Protein AF-A0A127SM05-F1 (afdb_monomer_lite)

pLDDT: mean 90.0, std 6.92, range [52.22, 96.19]

Radius of gyration: 14.44 Å; chains: 1; bounding box: 31×22×38 Å

Sequence (77 aa):
GYTVMGFDNHRQDWNTVDFCPTPEALRDSLLNAYESFRELEITGGDRDLTEKEEEKLAKERDALTALCEKEAAKCSS

Foldseek 3Di:
DDWDWDQDPVVRDTDDIDDQPDPVSVLVVVLVVVLVVQQCVVCVVPDGDDPVSVVVSVVVSVVSVVVSVVVVVVVVD

Secondary structure (DSSP, 8-state):
-EEEEEEETTTTEEEEEEEESSHHHHHHHHHHHHHHHHHHHHHTTSSPPPHHHHHHHHHHHHHHHHHHHHHHHHHT-

Structure (mmCIF, N/CA/C/O backbone):
data_AF-A0A127SM05-F1
#
_entry.id   AF-A0A127SM05-F1
#
loop_
_atom_site.group_PDB
_atom_site.id
_atom_site.type_symbol
_atom_site.label_atom_id
_atom_site.label_alt_id
_atom_site.label_comp_id
_atom_site.label_asym_id
_atom_site.label_entity_id
_atom_site.label_seq_id
_atom_site.pdbx_PDB_ins_code
_atom_site.Cartn_x
_atom_site.Cartn_y
_atom_site.Cartn_z
_atom_site.occupancy
_atom_site.B_iso_or_equiv
_atom_site.auth_seq_id
_atom_site.auth_comp_id
_atom_site.auth_asym_id
_atom_site.auth_atom_id
_atom_site.pdbx_PDB_model_num
ATOM 1 N N . GLY A 1 1 ? -15.514 -5.408 11.745 1.00 81.44 1 GLY A N 1
ATOM 2 C CA . GLY A 1 1 ? -14.620 -5.743 10.627 1.00 81.44 1 GLY A CA 1
ATOM 3 C C . GLY A 1 1 ? -14.996 -4.908 9.426 1.00 81.44 1 GLY A C 1
ATOM 4 O O . GLY A 1 1 ? -16.149 -4.504 9.322 1.00 81.44 1 GLY A O 1
ATOM 5 N N . TYR A 1 2 ? -14.035 -4.658 8.551 1.00 89.88 2 TYR A N 1
ATOM 6 C CA . TYR A 1 2 ? -14.149 -3.898 7.312 1.00 89.88 2 TYR A CA 1
ATOM 7 C C . TYR A 1 2 ? -13.900 -4.834 6.131 1.00 89.88 2 TYR A C 1
ATOM 9 O O . TYR A 1 2 ? -13.285 -5.884 6.292 1.00 89.88 2 TYR A O 1
ATOM 17 N N . THR A 1 3 ? -14.388 -4.478 4.950 1.00 91.81 3 THR A N 1
ATOM 18 C CA . THR A 1 3 ? -14.080 -5.205 3.712 1.00 91.81 3 THR A CA 1
ATOM 19 C C . THR A 1 3 ? -13.467 -4.224 2.730 1.00 91.81 3 THR A C 1
ATOM 21 O O . THR A 1 3 ? -14.076 -3.195 2.438 1.00 91.81 3 THR A O 1
ATOM 24 N N . VAL A 1 4 ? -12.263 -4.533 2.260 1.00 91.06 4 VAL A N 1
ATOM 25 C CA . VAL A 1 4 ? -11.581 -3.805 1.190 1.00 91.06 4 VAL A CA 1
ATOM 26 C C . VAL A 1 4 ? -11.838 -4.553 -0.103 1.00 91.06 4 VAL A C 1
ATOM 28 O O . VAL A 1 4 ? -11.716 -5.773 -0.149 1.00 91.06 4 VAL A O 1
ATOM 31 N N . MET A 1 5 ? -12.221 -3.822 -1.143 1.00 91.25 5 MET A N 1
ATOM 32 C CA . MET A 1 5 ? -12.408 -4.378 -2.477 1.00 91.25 5 MET A CA 1
ATOM 33 C C . MET A 1 5 ? -11.550 -3.585 -3.453 1.00 91.25 5 MET A C 1
ATOM 35 O O . MET A 1 5 ? -11.705 -2.367 -3.565 1.00 91.25 5 MET A O 1
ATOM 39 N N . GLY A 1 6 ? -10.638 -4.271 -4.134 1.00 88.00 6 GLY A N 1
ATOM 40 C CA . GLY A 1 6 ? -9.812 -3.695 -5.185 1.00 88.00 6 GLY A CA 1
ATOM 41 C C . GLY A 1 6 ? -10.517 -3.809 -6.528 1.00 88.00 6 GLY A C 1
ATOM 42 O O . GLY A 1 6 ? -10.806 -4.916 -6.987 1.00 88.00 6 GLY A O 1
ATOM 43 N N . PHE A 1 7 ? -10.779 -2.669 -7.165 1.00 87.00 7 PHE A N 1
ATOM 44 C CA . PHE A 1 7 ? -11.265 -2.627 -8.540 1.00 87.00 7 PHE A CA 1
ATOM 45 C C . PHE A 1 7 ? -10.092 -2.442 -9.500 1.00 87.00 7 PHE A C 1
ATOM 47 O O . PHE A 1 7 ? -9.330 -1.482 -9.379 1.00 87.00 7 PHE A O 1
ATOM 54 N N . ASP A 1 8 ? -9.965 -3.344 -10.467 1.00 83.38 8 ASP A N 1
ATOM 55 C CA . ASP A 1 8 ? -8.984 -3.233 -11.536 1.00 83.38 8 ASP A CA 1
ATOM 56 C C . ASP A 1 8 ? -9.625 -2.515 -12.726 1.00 83.38 8 ASP A C 1
ATOM 58 O O . ASP A 1 8 ? -10.462 -3.060 -13.451 1.00 83.38 8 ASP A O 1
ATOM 62 N N . ASN A 1 9 ? -9.211 -1.266 -12.940 1.00 81.81 9 ASN A N 1
ATOM 63 C CA . ASN A 1 9 ? -9.749 -0.448 -14.019 1.00 81.81 9 ASN A CA 1
ATOM 64 C C . ASN A 1 9 ? -9.339 -0.945 -15.416 1.00 81.81 9 ASN A C 1
ATOM 66 O O . ASN A 1 9 ? -10.058 -0.697 -16.382 1.00 81.81 9 ASN A O 1
ATOM 70 N N . HIS A 1 10 ? -8.215 -1.651 -15.548 1.00 80.25 10 HIS A N 1
ATOM 71 C CA . HIS A 1 10 ? -7.797 -2.217 -16.828 1.00 80.25 10 HIS A CA 1
ATOM 72 C C . HIS A 1 10 ? -8.679 -3.408 -17.211 1.00 80.25 10 HIS A C 1
ATOM 74 O O . HIS A 1 10 ? -9.116 -3.521 -18.355 1.00 80.25 10 HIS A O 1
ATOM 80 N N . ARG A 1 11 ? -8.984 -4.272 -16.237 1.00 85.31 11 ARG A N 1
ATOM 81 C CA . ARG A 1 11 ? -9.825 -5.463 -16.436 1.00 85.31 11 ARG A CA 1
ATOM 82 C C . ARG A 1 11 ? -11.322 -5.164 -16.348 1.00 85.31 11 ARG A C 1
ATOM 84 O O . ARG A 1 11 ? -12.115 -6.019 -16.730 1.00 85.31 11 ARG A O 1
ATOM 91 N N . GLN A 1 12 ? -11.687 -3.960 -15.898 1.00 89.12 12 GLN A N 1
ATOM 92 C CA . GLN A 1 12 ? -13.067 -3.547 -15.620 1.00 89.12 12 GLN A CA 1
ATOM 93 C C . GLN A 1 12 ? -13.773 -4.527 -14.665 1.00 89.12 12 GLN A C 1
ATOM 95 O O . GLN A 1 12 ? -14.961 -4.803 -14.822 1.00 89.12 12 GLN A O 1
ATOM 100 N N . ASP A 1 13 ? -13.035 -5.072 -13.693 1.00 89.56 13 ASP A N 1
ATOM 101 C CA . ASP A 1 13 ? -13.527 -6.128 -12.804 1.00 89.56 13 ASP A CA 1
ATOM 102 C C . ASP A 1 13 ? -12.953 -6.014 -11.383 1.00 89.56 13 ASP A C 1
ATOM 1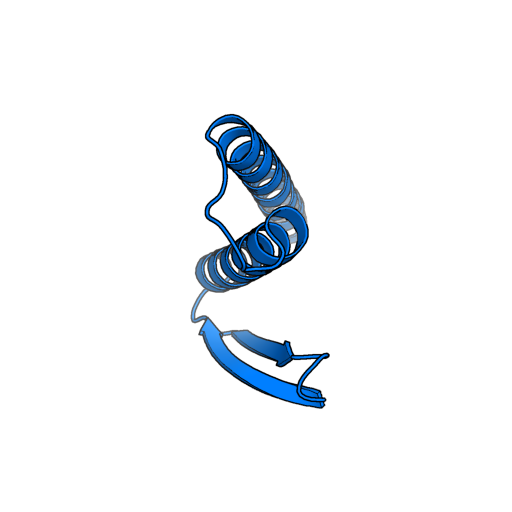04 O O . ASP A 1 13 ? -11.946 -5.343 -11.134 1.00 89.56 13 ASP A O 1
ATOM 108 N N . TRP A 1 14 ? -13.607 -6.684 -10.436 1.00 87.12 14 TRP A N 1
ATOM 109 C CA . TRP A 1 14 ? -13.133 -6.818 -9.063 1.00 87.12 14 TRP A CA 1
ATOM 110 C C . TRP A 1 14 ? -11.980 -7.818 -9.008 1.00 87.12 14 TRP A C 1
ATOM 112 O O . TRP A 1 14 ? -12.125 -8.975 -9.396 1.00 87.12 14 TRP A O 1
ATOM 122 N N . ASN A 1 15 ? -10.828 -7.376 -8.510 1.00 80.38 15 ASN A N 1
ATOM 123 C CA . ASN A 1 15 ? -9.613 -8.188 -8.482 1.00 80.38 15 ASN A CA 1
ATOM 124 C C . ASN A 1 15 ? -9.341 -8.782 -7.094 1.00 80.38 15 ASN A C 1
ATOM 126 O O . ASN A 1 15 ? -8.954 -9.942 -6.982 1.00 80.38 15 ASN A O 1
ATOM 130 N N . THR A 1 16 ? -9.562 -8.006 -6.030 1.00 84.12 16 THR A N 1
ATOM 131 C CA . THR A 1 16 ? -9.268 -8.429 -4.653 1.00 84.12 16 THR A CA 1
ATOM 132 C C . THR A 1 16 ? -10.422 -8.117 -3.713 1.00 84.12 16 THR A C 1
ATOM 134 O O . THR A 1 16 ? -11.108 -7.104 -3.860 1.00 84.12 16 THR A O 1
ATOM 137 N N . VAL A 1 17 ? -10.641 -9.002 -2.739 1.00 88.50 17 VAL A N 1
ATOM 138 C CA . VAL A 1 17 ? -11.580 -8.800 -1.633 1.00 88.50 17 VAL A CA 1
ATOM 139 C C . VAL A 1 17 ? -10.904 -9.272 -0.354 1.00 88.50 17 VAL A C 1
ATOM 141 O O . VAL A 1 17 ? -10.675 -10.467 -0.185 1.00 88.50 17 VAL A O 1
ATOM 144 N N . ASP A 1 18 ? -10.631 -8.338 0.552 1.00 89.56 18 ASP A N 1
ATOM 145 C CA . ASP A 1 18 ? -9.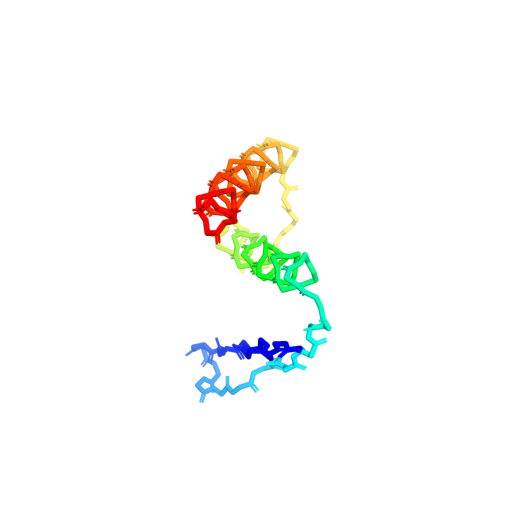933 -8.601 1.807 1.00 89.56 18 ASP A CA 1
ATOM 146 C C . ASP A 1 18 ? -10.795 -8.197 3.004 1.00 89.56 18 ASP A C 1
ATOM 148 O O . ASP A 1 18 ? -11.241 -7.051 3.136 1.00 89.56 18 ASP A O 1
ATOM 152 N N . PHE A 1 19 ? -11.028 -9.144 3.913 1.00 91.81 19 PHE A N 1
ATOM 153 C CA . PHE A 1 19 ? -11.694 -8.860 5.180 1.00 91.81 19 PHE A CA 1
ATOM 154 C C . PHE A 1 19 ? -10.676 -8.397 6.225 1.00 91.81 19 PHE A C 1
ATOM 156 O O . PHE A 1 19 ? -9.789 -9.144 6.632 1.00 91.81 19 PHE A O 1
ATOM 163 N N . CYS A 1 20 ? -10.850 -7.173 6.709 1.00 93.31 20 CYS A N 1
ATOM 164 C CA . CYS A 1 20 ? -9.980 -6.533 7.683 1.00 93.31 20 CYS A CA 1
ATOM 165 C C . CYS A 1 20 ? -10.668 -6.512 9.059 1.00 93.31 20 CYS A C 1
ATOM 167 O O . CYS A 1 20 ? -11.614 -5.744 9.265 1.00 93.31 20 CYS A O 1
ATOM 169 N N . PRO A 1 21 ? -10.249 -7.338 10.033 1.00 92.00 21 PRO A N 1
ATOM 170 C CA . PRO A 1 21 ? -10.952 -7.441 11.310 1.00 92.00 21 PRO A CA 1
ATOM 171 C C . PRO A 1 21 ? -10.862 -6.161 12.157 1.00 92.00 21 PRO A C 1
ATOM 173 O O . PRO A 1 21 ? -11.823 -5.861 12.872 1.00 92.00 21 PRO A O 1
ATOM 176 N N . THR A 1 22 ? -9.774 -5.389 12.037 1.00 92.44 22 THR A N 1
ATOM 177 C CA . THR A 1 22 ? -9.510 -4.164 12.815 1.00 92.44 22 THR A CA 1
ATOM 178 C C . THR A 1 22 ? -9.248 -2.944 11.914 1.00 92.44 22 THR A C 1
ATOM 180 O O . THR A 1 22 ? -8.964 -3.118 10.724 1.00 92.44 22 THR A O 1
ATOM 183 N N . PRO A 1 23 ? -9.346 -1.708 12.444 1.00 89.94 23 PRO A N 1
ATOM 184 C CA . PRO A 1 23 ? -8.984 -0.493 11.706 1.00 89.94 23 PRO A CA 1
ATOM 185 C C . PRO A 1 23 ? -7.521 -0.472 11.244 1.00 89.94 23 PRO A C 1
ATOM 187 O O . PRO A 1 23 ? -7.229 0.015 10.156 1.00 89.94 23 PRO A O 1
ATOM 190 N N . GLU A 1 24 ? -6.607 -1.034 12.034 1.00 91.31 24 GLU A N 1
ATOM 191 C CA . GLU A 1 24 ? -5.187 -1.146 11.683 1.00 91.31 24 GLU A CA 1
ATOM 192 C C . GLU A 1 24 ? -5.007 -2.096 10.498 1.00 91.31 24 GLU A C 1
ATOM 194 O O . GLU A 1 24 ? -4.340 -1.742 9.532 1.00 91.31 24 GLU A O 1
ATOM 199 N N . ALA A 1 25 ? -5.692 -3.247 10.508 1.00 92.56 25 ALA A N 1
ATOM 200 C CA . ALA A 1 25 ? -5.682 -4.176 9.378 1.00 92.56 25 ALA A CA 1
ATOM 201 C C . ALA A 1 25 ? -6.260 -3.540 8.100 1.00 92.56 25 ALA A C 1
ATOM 203 O O . ALA A 1 25 ? -5.751 -3.777 7.007 1.00 92.56 25 ALA A O 1
ATOM 204 N N . LEU A 1 26 ? -7.297 -2.701 8.234 1.00 92.12 26 LEU A N 1
ATOM 205 C CA . LEU A 1 26 ? -7.850 -1.932 7.117 1.00 92.12 26 LEU A CA 1
ATOM 206 C C . LEU A 1 26 ? -6.817 -0.946 6.560 1.00 92.12 26 LEU A C 1
ATOM 208 O O . LEU A 1 26 ? -6.609 -0.898 5.350 1.00 92.12 26 LEU A O 1
ATOM 212 N N . ARG A 1 27 ? -6.173 -0.163 7.431 1.00 93.06 27 ARG A N 1
ATOM 213 C CA . ARG A 1 27 ? -5.130 0.790 7.036 1.00 93.06 27 ARG A CA 1
ATOM 214 C C . ARG A 1 27 ? -3.994 0.077 6.308 1.00 93.06 27 ARG A C 1
ATOM 216 O O . ARG A 1 27 ? -3.601 0.521 5.235 1.00 93.06 27 ARG A O 1
ATOM 223 N N . ASP A 1 28 ? -3.497 -1.019 6.866 1.00 92.75 28 ASP A N 1
ATOM 224 C CA . ASP A 1 28 ? -2.370 -1.756 6.299 1.00 92.75 28 ASP A CA 1
ATOM 225 C C . ASP A 1 28 ? -2.737 -2.366 4.933 1.00 92.75 28 ASP A C 1
ATOM 227 O O . ASP A 1 28 ? -1.944 -2.282 3.997 1.00 92.75 28 ASP A O 1
ATOM 231 N N . SER A 1 29 ? -3.964 -2.883 4.775 1.00 92.81 29 SER A N 1
ATOM 232 C CA . SER A 1 29 ? -4.483 -3.358 3.482 1.00 92.81 29 SER A CA 1
ATOM 233 C C . SER A 1 29 ? -4.546 -2.238 2.433 1.00 92.81 29 SER A C 1
ATOM 235 O O . SER A 1 29 ? -4.093 -2.424 1.302 1.00 92.81 29 SER A O 1
ATOM 237 N N . LEU A 1 30 ? -5.035 -1.049 2.808 1.00 92.62 30 LEU A N 1
ATOM 238 C CA . LEU A 1 30 ? -5.097 0.110 1.910 1.00 92.62 30 LEU A CA 1
ATOM 239 C C . LEU A 1 30 ? -3.707 0.632 1.523 1.00 92.62 30 LEU A C 1
ATOM 241 O O . LEU A 1 30 ? -3.484 0.958 0.358 1.00 92.62 30 LEU A O 1
ATOM 245 N N . LEU A 1 31 ? -2.775 0.706 2.476 1.00 93.75 31 LEU A N 1
ATOM 246 C CA . LEU A 1 31 ? -1.400 1.140 2.217 1.00 93.75 31 LEU A CA 1
ATOM 247 C C . LEU A 1 31 ? -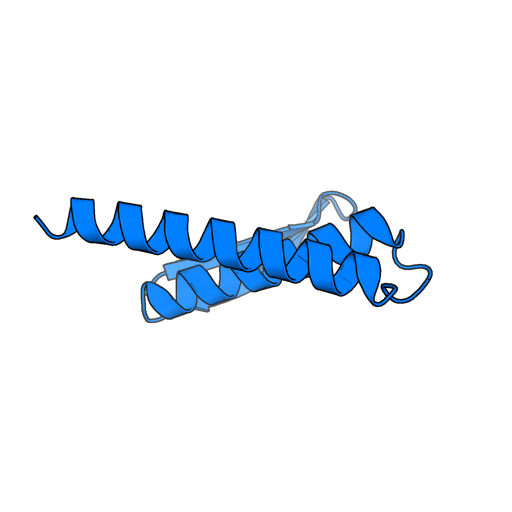0.669 0.164 1.295 1.00 93.75 31 LEU A C 1
ATOM 249 O O . LEU A 1 31 ? -0.020 0.604 0.352 1.00 93.75 31 LEU A O 1
ATOM 253 N N . ASN A 1 32 ? -0.843 -1.142 1.506 1.00 92.12 32 ASN A N 1
ATOM 254 C CA . ASN A 1 32 ? -0.263 -2.158 0.634 1.00 92.12 32 ASN A CA 1
ATOM 255 C C . ASN A 1 32 ? -0.811 -2.050 -0.800 1.00 92.12 32 ASN A C 1
ATOM 257 O O . ASN A 1 32 ? -0.048 -2.084 -1.761 1.00 92.12 32 ASN A O 1
ATOM 261 N N . ALA A 1 33 ? -2.125 -1.846 -0.959 1.00 90.69 33 ALA A N 1
ATOM 262 C CA . ALA A 1 33 ? -2.726 -1.622 -2.275 1.00 90.69 33 ALA A CA 1
ATOM 263 C C . ALA A 1 33 ? -2.192 -0.345 -2.954 1.00 90.69 33 ALA A C 1
ATOM 265 O O . ALA A 1 33 ? -1.941 -0.347 -4.160 1.00 90.69 33 ALA A O 1
ATOM 266 N N . TYR A 1 34 ? -1.989 0.734 -2.189 1.00 91.25 34 TYR A N 1
ATOM 267 C CA . TYR A 1 34 ? -1.367 1.964 -2.683 1.00 91.25 34 TYR A CA 1
ATOM 268 C C . TYR A 1 34 ? 0.076 1.735 -3.148 1.00 91.25 34 TYR A C 1
ATOM 270 O O . TYR A 1 34 ? 0.441 2.196 -4.228 1.00 91.25 34 TYR A O 1
ATOM 278 N N . GLU A 1 35 ? 0.883 1.010 -2.371 1.00 92.69 35 GLU A N 1
ATOM 279 C CA . GLU A 1 35 ? 2.266 0.690 -2.732 1.00 92.69 35 GLU A CA 1
ATOM 280 C C . GLU A 1 35 ? 2.338 -0.128 -4.017 1.00 92.69 35 GLU A C 1
ATOM 282 O O . GLU A 1 35 ? 3.057 0.264 -4.931 1.00 92.69 35 GLU A O 1
ATOM 287 N N . SER A 1 36 ? 1.538 -1.192 -4.138 1.00 89.62 36 SER A N 1
ATOM 288 C CA . SER A 1 36 ? 1.480 -1.989 -5.368 1.00 89.62 36 SER A CA 1
ATOM 289 C C . SER A 1 36 ? 1.045 -1.156 -6.578 1.00 89.62 36 SER A C 1
ATOM 291 O O . SER A 1 36 ? 1.593 -1.306 -7.668 1.00 89.62 36 SER A O 1
ATOM 293 N N . PHE A 1 37 ? 0.082 -0.244 -6.402 1.00 89.56 37 PHE A N 1
ATOM 294 C CA . PHE A 1 37 ? -0.335 0.657 -7.475 1.00 89.56 37 PHE A CA 1
ATOM 295 C C . PHE A 1 37 ? 0.776 1.640 -7.869 1.00 89.56 37 PHE A C 1
ATOM 297 O O . PHE A 1 37 ? 1.023 1.845 -9.056 1.00 89.56 37 PHE A O 1
ATOM 304 N N . ARG A 1 38 ? 1.467 2.242 -6.895 1.00 93.38 38 ARG A N 1
ATOM 305 C CA . ARG A 1 38 ? 2.562 3.180 -7.171 1.00 93.38 38 ARG A CA 1
ATOM 306 C C . ARG A 1 38 ? 3.773 2.503 -7.779 1.00 93.38 38 ARG A C 1
ATOM 308 O O . ARG A 1 38 ? 4.388 3.094 -8.659 1.00 93.38 38 ARG A O 1
ATOM 315 N N . GLU A 1 39 ? 4.096 1.292 -7.344 1.00 93.25 39 GLU A N 1
ATOM 316 C CA . GLU A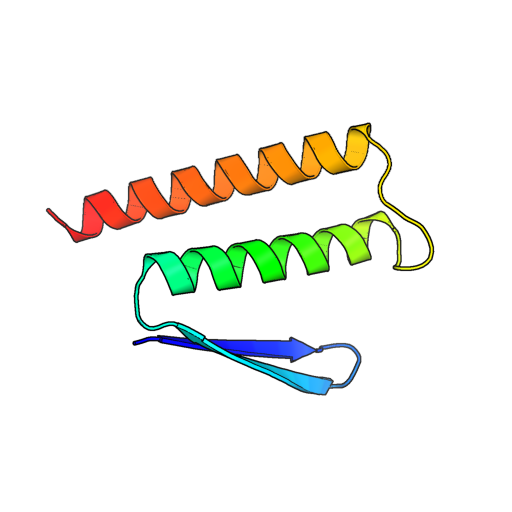 1 39 ? 5.126 0.475 -7.973 1.00 93.25 39 GLU A CA 1
ATOM 317 C C . GLU A 1 39 ? 4.812 0.290 -9.457 1.00 93.25 39 GLU A C 1
ATOM 319 O O . GLU A 1 39 ? 5.618 0.682 -10.298 1.00 93.25 39 GLU A O 1
ATOM 324 N N . LEU A 1 40 ? 3.602 -0.181 -9.776 1.00 91.06 40 LEU A N 1
ATOM 325 C CA . LEU A 1 40 ? 3.147 -0.345 -11.155 1.00 91.06 40 LEU A CA 1
ATOM 326 C C . LEU A 1 40 ? 3.192 0.973 -11.947 1.00 91.06 40 LEU A C 1
ATOM 328 O O . LEU A 1 40 ? 3.607 0.977 -13.101 1.00 91.06 40 LEU A O 1
ATOM 332 N N . GLU A 1 41 ? 2.798 2.098 -11.348 1.00 91.69 41 GLU A N 1
ATOM 333 C CA . GLU A 1 41 ? 2.830 3.412 -12.006 1.00 91.69 41 GLU A CA 1
ATOM 334 C C . GLU A 1 41 ? 4.264 3.885 -12.313 1.00 91.69 41 GLU A C 1
ATOM 336 O O . GLU A 1 41 ? 4.513 4.485 -13.359 1.00 91.69 41 GLU A O 1
ATOM 341 N N . ILE A 1 42 ? 5.217 3.614 -11.417 1.00 92.81 42 ILE A N 1
ATOM 342 C CA . ILE A 1 42 ? 6.622 4.024 -11.550 1.00 92.81 42 ILE A CA 1
ATOM 343 C C . ILE A 1 42 ? 7.381 3.123 -12.530 1.00 92.81 42 ILE A C 1
ATOM 345 O O . ILE A 1 42 ? 8.199 3.600 -13.327 1.00 92.81 42 ILE A O 1
ATOM 349 N N . THR A 1 43 ? 7.152 1.815 -12.456 1.00 93.62 43 THR A N 1
ATOM 350 C CA . THR A 1 43 ? 7.904 0.826 -13.234 1.00 93.62 43 THR A CA 1
ATOM 351 C C . THR A 1 43 ? 7.223 0.455 -14.544 1.00 93.62 43 THR A C 1
ATOM 353 O O . THR A 1 43 ? 7.870 -0.123 -15.416 1.00 93.62 43 THR A O 1
ATOM 356 N N . GLY A 1 44 ? 5.932 0.760 -14.688 1.00 89.44 44 GLY A N 1
ATOM 357 C CA . GLY A 1 44 ? 5.081 0.216 -15.746 1.00 89.44 44 GLY A CA 1
ATOM 358 C C . GLY A 1 44 ? 4.789 -1.280 -15.580 1.00 89.44 44 GLY A C 1
ATOM 359 O O . GLY A 1 44 ? 4.127 -1.859 -16.433 1.00 89.44 44 GLY A O 1
ATOM 360 N N . GLY A 1 45 ? 5.284 -1.916 -14.510 1.00 88.44 45 GLY A N 1
ATOM 361 C CA . GLY A 1 45 ? 5.285 -3.370 -14.333 1.00 88.44 45 GLY A CA 1
ATOM 362 C C . GLY A 1 45 ? 6.377 -4.110 -15.120 1.00 88.44 45 GLY A C 1
ATOM 363 O O . GLY A 1 45 ? 6.450 -5.332 -15.043 1.00 88.44 45 GLY A O 1
ATOM 364 N N . ASP A 1 46 ? 7.231 -3.397 -15.862 1.00 93.38 46 ASP A N 1
ATOM 365 C CA . ASP A 1 46 ? 8.248 -3.994 -16.746 1.00 93.38 46 ASP A CA 1
ATOM 366 C C . ASP A 1 46 ? 9.622 -4.178 -16.075 1.00 93.38 46 ASP A C 1
ATOM 368 O O . ASP A 1 46 ? 10.535 -4.780 -16.647 1.00 93.38 46 ASP A O 1
ATOM 372 N N . ARG A 1 47 ? 9.802 -3.618 -14.876 1.00 94.94 47 ARG A N 1
ATOM 373 C CA . ARG A 1 47 ? 11.060 -3.633 -14.119 1.00 94.94 47 ARG A CA 1
ATOM 374 C C . ARG A 1 47 ? 10.805 -3.504 -12.619 1.00 94.94 47 ARG A C 1
ATOM 376 O O . ARG A 1 47 ? 9.735 -3.063 -12.215 1.00 94.94 47 ARG A O 1
ATOM 383 N N . ASP A 1 48 ? 11.827 -3.777 -11.819 1.00 94.50 48 ASP A N 1
ATOM 384 C CA . ASP A 1 48 ? 11.796 -3.499 -10.384 1.00 94.50 48 ASP A CA 1
ATOM 385 C C . ASP A 1 48 ? 12.021 -2.004 -10.086 1.00 94.50 48 ASP A C 1
ATOM 387 O O . ASP A 1 48 ? 1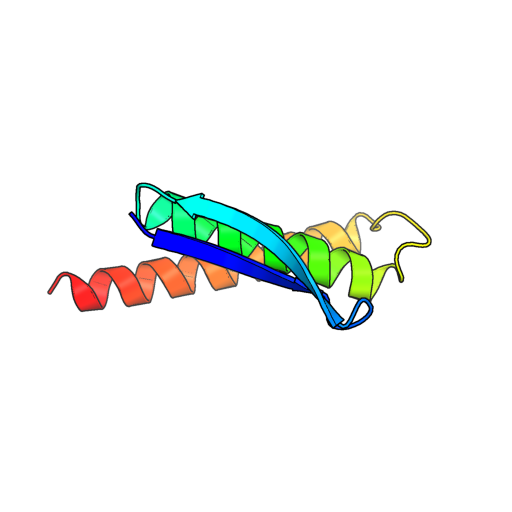2.529 -1.230 -10.921 1.00 94.50 48 ASP A O 1
ATOM 391 N N . LEU A 1 49 ? 11.644 -1.594 -8.873 1.00 94.06 49 LEU A N 1
ATOM 392 C CA . LEU A 1 49 ? 11.968 -0.275 -8.340 1.00 94.06 49 LEU A CA 1
ATOM 393 C C . LEU A 1 49 ? 13.481 -0.150 -8.135 1.00 94.06 49 LEU A C 1
ATOM 395 O O . LEU A 1 49 ? 14.172 -1.088 -7.749 1.00 94.06 49 LEU A O 1
ATOM 399 N N . THR A 1 50 ? 14.005 1.042 -8.394 1.00 96.00 50 THR A N 1
ATOM 400 C CA . THR A 1 50 ? 15.361 1.402 -7.972 1.00 96.00 50 THR A CA 1
ATOM 401 C C . THR A 1 50 ? 15.360 1.803 -6.500 1.00 96.00 50 THR A C 1
ATOM 403 O O . THR A 1 50 ? 14.355 2.317 -6.014 1.00 96.00 50 THR A O 1
ATOM 406 N N . GLU A 1 51 ? 16.508 1.711 -5.819 1.00 96.19 51 GLU A N 1
ATOM 407 C CA . GLU A 1 51 ? 16.629 2.106 -4.401 1.00 96.19 51 GLU A CA 1
ATOM 408 C C . GLU A 1 51 ? 16.053 3.509 -4.123 1.00 96.19 51 GLU A C 1
ATOM 410 O O . GLU A 1 51 ? 15.361 3.735 -3.135 1.00 96.19 51 GLU A O 1
ATOM 415 N N . LYS A 1 52 ? 16.264 4.465 -5.040 1.00 95.81 52 LYS A N 1
ATOM 416 C CA . LYS A 1 52 ? 15.724 5.830 -4.908 1.00 95.81 52 LYS A CA 1
ATOM 417 C C . LYS A 1 52 ? 14.199 5.887 -5.003 1.00 95.81 52 LYS A C 1
ATOM 419 O O . LYS A 1 52 ? 13.578 6.758 -4.391 1.00 95.81 52 LYS A O 1
ATOM 424 N N . GLU A 1 53 ? 13.603 5.035 -5.830 1.00 96.00 53 GLU A N 1
ATOM 425 C CA . GLU A 1 53 ? 12.151 4.940 -5.987 1.00 96.00 53 GLU A CA 1
ATOM 426 C C . GLU A 1 53 ? 11.528 4.218 -4.788 1.00 96.00 53 GLU A C 1
ATOM 428 O O . GLU A 1 53 ? 10.512 4.692 -4.283 1.00 96.00 53 GLU A O 1
ATOM 433 N N . GLU A 1 54 ? 12.175 3.172 -4.265 1.00 94.75 54 GLU A N 1
ATOM 434 C CA . GLU A 1 54 ? 11.784 2.503 -3.016 1.00 94.75 54 GLU A CA 1
ATOM 435 C C . GLU A 1 54 ? 11.817 3.474 -1.829 1.00 94.75 54 GLU A C 1
ATOM 437 O O . GLU A 1 54 ? 10.834 3.602 -1.101 1.00 94.75 54 GLU A O 1
ATOM 442 N N . GLU A 1 55 ? 12.898 4.248 -1.668 1.00 96.06 55 GLU A N 1
ATOM 443 C CA . GLU A 1 55 ? 12.999 5.268 -0.615 1.00 96.06 55 GLU A CA 1
ATOM 444 C C . GLU A 1 55 ? 11.907 6.339 -0.729 1.00 96.06 55 GLU A C 1
ATOM 446 O O . GLU A 1 55 ? 11.413 6.858 0.277 1.00 96.06 55 GLU A O 1
ATOM 451 N N . LYS A 1 56 ? 11.548 6.724 -1.958 1.00 95.00 56 LYS A N 1
ATOM 452 C CA . LYS A 1 56 ? 10.466 7.680 -2.196 1.00 95.00 56 LYS A CA 1
ATOM 453 C C . LYS A 1 56 ? 9.120 7.069 -1.813 1.00 95.00 56 LYS A C 1
ATOM 455 O O . LYS A 1 56 ? 8.339 7.736 -1.136 1.00 95.00 56 LYS A O 1
ATOM 460 N N . LEU A 1 57 ? 8.865 5.828 -2.218 1.00 94.50 57 LEU A N 1
ATOM 461 C CA . LEU A 1 57 ? 7.621 5.128 -1.924 1.00 94.50 57 LEU A CA 1
ATOM 462 C C . LEU A 1 57 ? 7.449 4.900 -0.416 1.00 94.50 57 LEU A C 1
ATOM 464 O O . LEU A 1 57 ? 6.379 5.180 0.120 1.00 94.50 57 LEU A O 1
ATOM 468 N N . ALA A 1 58 ? 8.522 4.527 0.285 1.00 94.50 58 ALA A N 1
ATOM 469 C CA . ALA A 1 58 ? 8.534 4.402 1.741 1.00 94.50 58 ALA A CA 1
ATOM 470 C C . ALA A 1 58 ? 8.166 5.727 2.434 1.00 94.50 58 ALA A C 1
ATOM 472 O O . ALA A 1 58 ? 7.309 5.752 3.313 1.00 94.50 58 ALA A O 1
ATOM 473 N N . LYS A 1 59 ? 8.726 6.860 1.984 1.00 95.38 59 LYS A N 1
ATOM 474 C CA . LYS A 1 59 ? 8.367 8.188 2.522 1.00 95.38 59 LYS A CA 1
ATOM 475 C C . LYS A 1 59 ? 6.901 8.547 2.277 1.00 95.38 59 LYS A C 1
ATOM 477 O O . LYS A 1 59 ? 6.272 9.158 3.141 1.00 95.38 59 LYS A O 1
ATOM 482 N N . GLU A 1 60 ? 6.357 8.203 1.110 1.00 95.50 60 GLU A N 1
ATOM 483 C CA . GLU A 1 60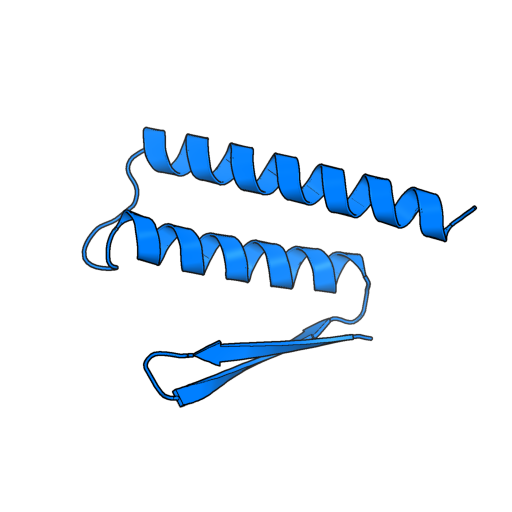 ? 4.934 8.401 0.808 1.00 95.50 60 GLU A CA 1
ATOM 484 C C . GLU A 1 60 ? 4.051 7.543 1.729 1.00 95.50 60 GLU A C 1
ATOM 486 O O . GLU A 1 60 ? 3.095 8.057 2.316 1.00 95.50 60 GLU A O 1
ATOM 491 N N . ARG A 1 61 ? 4.407 6.266 1.921 1.00 94.62 61 ARG A N 1
ATOM 492 C CA . ARG A 1 61 ? 3.724 5.337 2.832 1.00 94.62 61 ARG A CA 1
ATOM 493 C C . ARG A 1 61 ? 3.735 5.844 4.276 1.00 94.62 61 ARG A C 1
ATOM 495 O O . ARG A 1 61 ? 2.689 5.854 4.930 1.00 94.62 61 ARG A O 1
ATOM 502 N N . ASP A 1 62 ? 4.882 6.301 4.768 1.00 95.25 62 ASP A N 1
ATOM 503 C CA . ASP A 1 62 ? 5.022 6.835 6.126 1.00 95.25 62 ASP A CA 1
ATOM 504 C C . ASP A 1 62 ? 4.156 8.085 6.327 1.00 95.25 62 ASP A C 1
ATOM 506 O O . ASP A 1 62 ? 3.457 8.217 7.336 1.00 95.25 62 ASP A O 1
ATOM 510 N N . ALA A 1 63 ? 4.133 8.985 5.338 1.00 95.50 63 ALA A N 1
ATOM 511 C CA . ALA A 1 63 ? 3.298 10.181 5.381 1.00 95.50 63 ALA A CA 1
ATOM 512 C C . ALA A 1 63 ? 1.798 9.839 5.423 1.00 95.50 63 ALA A C 1
ATOM 514 O O . ALA A 1 63 ? 1.051 10.433 6.205 1.00 95.50 63 ALA A O 1
ATOM 515 N N . LEU A 1 64 ? 1.353 8.868 4.619 1.00 94.25 64 LEU A N 1
ATOM 516 C CA . LEU A 1 64 ? -0.033 8.391 4.631 1.00 94.25 64 LEU A CA 1
ATOM 517 C C . LEU A 1 64 ? -0.391 7.714 5.959 1.00 94.25 64 LEU A C 1
ATOM 519 O O . LEU A 1 64 ? -1.465 7.967 6.504 1.00 94.25 64 LEU A O 1
ATOM 523 N N . THR A 1 65 ? 0.523 6.921 6.519 1.00 93.88 65 THR A N 1
ATOM 524 C CA . THR A 1 65 ? 0.338 6.271 7.825 1.00 93.88 65 THR A CA 1
ATOM 525 C C . THR A 1 65 ? 0.123 7.310 8.924 1.00 93.88 65 THR A C 1
ATOM 527 O O . THR A 1 65 ? -0.862 7.234 9.661 1.00 93.88 65 THR A O 1
ATOM 530 N N . ALA A 1 66 ? 0.974 8.339 8.977 1.00 94.38 66 ALA A N 1
ATOM 531 C CA . ALA A 1 66 ? 0.852 9.422 9.949 1.00 94.38 66 ALA A CA 1
ATOM 532 C C . ALA A 1 66 ? -0.460 10.214 9.792 1.00 94.38 66 ALA A C 1
ATOM 534 O O . ALA A 1 66 ? -1.056 10.644 10.784 1.00 94.38 66 ALA A O 1
ATOM 535 N N . LEU A 1 67 ? -0.943 10.401 8.557 1.00 93.19 67 LEU A N 1
ATOM 536 C CA . LEU A 1 67 ? -2.251 11.009 8.306 1.00 93.19 67 LEU A CA 1
ATOM 537 C C . LEU A 1 67 ? -3.388 10.139 8.851 1.00 93.19 67 LEU A C 1
ATOM 539 O O . LEU A 1 67 ? -4.258 10.661 9.548 1.00 93.19 67 LEU A O 1
ATOM 543 N N . CYS A 1 68 ? -3.367 8.829 8.594 1.00 90.62 68 CYS A N 1
ATOM 544 C CA . CYS A 1 68 ? -4.364 7.904 9.132 1.00 90.62 68 CYS A CA 1
ATOM 545 C C . CYS A 1 68 ? -4.406 7.940 10.666 1.00 90.62 68 CYS A C 1
ATOM 547 O O . CYS A 1 68 ? -5.486 8.024 11.247 1.00 90.62 68 CYS A O 1
ATOM 549 N N . GLU A 1 69 ? -3.248 7.932 11.325 1.00 90.31 69 GLU A N 1
ATOM 550 C CA . GLU A 1 69 ? -3.154 7.985 12.790 1.00 90.31 69 GLU A CA 1
ATOM 551 C C . GLU A 1 69 ? -3.656 9.314 13.359 1.00 90.31 69 GLU A C 1
ATOM 553 O O . GLU A 1 69 ? -4.396 9.340 14.346 1.00 90.31 69 GLU A O 1
ATOM 558 N N . LYS A 1 70 ? -3.318 10.430 12.704 1.00 91.50 70 LYS A N 1
ATOM 559 C CA . LYS A 1 70 ? -3.811 11.756 13.082 1.00 91.50 70 LYS A CA 1
ATOM 560 C C . LYS A 1 70 ? -5.333 11.842 13.006 1.00 91.50 70 LYS A C 1
ATOM 562 O O . LYS A 1 70 ? -5.948 12.419 13.902 1.00 91.50 70 LYS A O 1
ATOM 567 N N . GLU A 1 71 ? -5.946 11.315 11.948 1.00 89.00 71 GLU A N 1
ATOM 568 C CA . GLU A 1 71 ? -7.407 11.314 11.823 1.00 89.00 71 GLU A CA 1
ATOM 569 C C . GLU A 1 71 ? -8.059 10.346 12.822 1.00 89.00 71 GLU A C 1
ATOM 571 O O . GLU A 1 71 ? -9.055 10.703 13.451 1.00 89.00 71 GLU A O 1
ATOM 576 N N . ALA A 1 72 ? -7.461 9.175 13.064 1.00 85.69 72 ALA A N 1
ATOM 577 C CA . ALA A 1 72 ? -7.947 8.224 14.066 1.00 85.69 72 ALA A CA 1
ATOM 578 C C . ALA A 1 72 ? -7.982 8.828 15.485 1.00 85.69 72 ALA A C 1
ATOM 580 O O . ALA A 1 72 ? -8.946 8.622 16.231 1.00 85.69 72 ALA A O 1
ATOM 581 N N . ALA A 1 73 ? -6.978 9.637 15.842 1.00 85.44 73 ALA A N 1
ATOM 582 C CA . ALA A 1 73 ? -6.934 10.341 17.123 1.00 85.44 73 ALA A CA 1
ATOM 583 C C . ALA A 1 73 ? -8.082 11.356 17.290 1.00 85.44 73 ALA A C 1
ATOM 585 O O . ALA A 1 73 ? -8.612 11.510 18.391 1.00 85.44 73 ALA A O 1
ATOM 586 N N . LYS A 1 74 ? -8.516 12.014 16.205 1.00 82.88 74 LYS A N 1
ATOM 587 C CA . LYS A 1 74 ? -9.657 12.947 16.240 1.00 82.88 74 LYS A CA 1
ATOM 588 C C . LYS A 1 74 ? -10.987 12.235 16.458 1.00 82.88 74 LYS A C 1
ATOM 590 O O . LYS A 1 74 ? -11.843 12.769 17.147 1.00 82.88 74 LYS A O 1
ATOM 595 N N . CYS A 1 75 ? -11.165 11.049 15.878 1.00 70.50 75 CYS A N 1
ATOM 596 C CA . CYS A 1 75 ? -12.390 10.258 16.039 1.00 70.50 75 CYS A CA 1
ATOM 597 C C . CYS A 1 75 ? -12.525 9.612 17.427 1.00 70.50 75 CYS A C 1
ATOM 599 O O . CYS A 1 75 ? -13.594 9.101 17.751 1.00 70.50 75 CYS A O 1
ATOM 601 N N . SER A 1 76 ? -11.454 9.617 18.222 1.00 64.81 76 SER A N 1
ATOM 602 C CA . SER A 1 76 ? -11.406 9.019 19.562 1.00 64.81 76 SER A CA 1
ATOM 603 C C . SER A 1 76 ? -11.574 10.046 20.698 1.00 64.81 76 SER A C 1
ATOM 605 O O . SER A 1 76 ? -11.438 9.672 21.862 1.00 64.81 76 SER A O 1
ATOM 607 N N . SER A 1 77 ? -11.828 11.322 20.369 1.00 52.22 77 SER A N 1
ATOM 608 C CA . SER A 1 77 ? -12.042 12.445 21.306 1.00 52.22 77 SER A CA 1
ATOM 609 C C . SER A 1 77 ? -13.511 12.854 21.366 1.00 52.22 77 SER A C 1
ATOM 611 O O . SER A 1 77 ? -13.962 13.234 22.468 1.00 52.22 77 SER A O 1
#